Protein AF-A0ABD6ELS5-F1 (afdb_monomer_lite)

Organism: NCBI:txid75299

Radius of gyration: 16.33 Å; chains: 1; bounding box: 36×33×49 Å

Sequence (104 aa):
MLDVCLSKGSRDNMTVILICFEAAPSIDPIAVEKEEQWNQEIAQRVQEICDAAMNKGDAHATLDVDFVMRELELLSLDSCPNGLTFHAARTAVDRILEKRRQSI

Secondary structure (DSSP, 8-state):
-HHHHHHTT--S---------TTSPPPPHHHHHHHHHHHHHHHHHHHHHHHHHHHTT-TTS---HHHHHHHHHHH-SS--GGG--THHHHHHHHHHHHHHHTT-

Structure (mmCIF, N/CA/C/O backbone):
data_AF-A0ABD6ELS5-F1
#
_entry.id   AF-A0ABD6ELS5-F1
#
loop_
_atom_site.group_PDB
_atom_site.id
_atom_site.type_symbol
_atom_site.label_atom_id
_atom_site.label_alt_id
_atom_site.label_comp_id
_atom_site.label_asym_id
_atom_site.label_entity_id
_atom_site.label_seq_id
_atom_site.pdbx_PDB_ins_code
_atom_site.Cartn_x
_atom_site.Cartn_y
_atom_site.Cartn_z
_atom_site.occupancy
_atom_site.B_iso_or_equiv
_atom_site.auth_seq_id
_atom_site.auth_comp_id
_atom_site.auth_asym_id
_atom_site.auth_atom_id
_atom_site.pdbx_PDB_model_num
ATOM 1 N N . MET A 1 1 ? 2.262 3.830 -7.501 1.00 76.00 1 MET A N 1
ATOM 2 C CA . MET A 1 1 ? 3.013 5.114 -7.525 1.00 76.00 1 MET A CA 1
ATOM 3 C C . MET A 1 1 ? 2.107 6.294 -7.208 1.00 76.00 1 MET A C 1
ATOM 5 O O . MET A 1 1 ? 2.402 6.995 -6.253 1.00 76.00 1 MET A O 1
ATOM 9 N N . LEU A 1 2 ? 1.015 6.505 -7.953 1.00 84.50 2 LEU A N 1
ATOM 10 C CA . LEU A 1 2 ? 0.095 7.622 -7.698 1.00 84.50 2 LEU A CA 1
ATOM 11 C C . LEU A 1 2 ? -0.485 7.590 -6.276 1.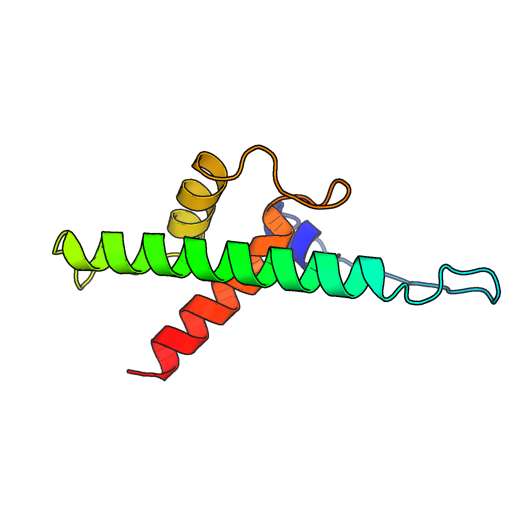00 84.50 2 LEU A C 1
ATOM 13 O O . LEU A 1 2 ? -0.442 8.605 -5.593 1.00 84.50 2 LEU A O 1
ATOM 17 N N . ASP A 1 3 ? -0.889 6.416 -5.788 1.00 81.06 3 ASP A N 1
ATOM 18 C CA . ASP A 1 3 ? -1.415 6.260 -4.421 1.00 81.06 3 ASP A CA 1
ATOM 19 C C . ASP A 1 3 ? -0.382 6.601 -3.339 1.00 81.06 3 ASP A C 1
ATOM 21 O O . ASP A 1 3 ? -0.702 7.201 -2.314 1.00 81.06 3 ASP A O 1
ATOM 25 N N . VAL A 1 4 ? 0.896 6.294 -3.584 1.00 82.31 4 VAL A N 1
ATOM 26 C CA . VAL A 1 4 ? 1.995 6.681 -2.684 1.00 82.31 4 VAL A CA 1
ATOM 27 C C . VAL A 1 4 ? 2.158 8.201 -2.663 1.00 82.31 4 VAL A C 1
ATOM 29 O O . VAL A 1 4 ? 2.368 8.788 -1.607 1.00 82.31 4 VAL A O 1
ATOM 32 N N . CYS A 1 5 ? 2.048 8.867 -3.811 1.00 80.69 5 CYS A N 1
ATOM 33 C CA . CYS A 1 5 ? 2.124 10.324 -3.865 1.00 80.69 5 CYS A CA 1
ATOM 34 C C . CYS A 1 5 ? 0.895 10.994 -3.222 1.00 80.69 5 CYS A C 1
ATOM 36 O O . CYS A 1 5 ? 1.050 11.992 -2.518 1.00 80.69 5 CYS A O 1
ATOM 38 N N . LEU A 1 6 ? -0.304 10.430 -3.409 1.00 82.62 6 LEU A N 1
ATOM 39 C CA . LEU A 1 6 ? -1.539 10.900 -2.769 1.00 82.62 6 LEU A CA 1
ATOM 40 C C . LEU A 1 6 ? -1.450 10.773 -1.251 1.00 82.62 6 LEU A C 1
ATOM 42 O O . LEU A 1 6 ? -1.727 11.721 -0.523 1.00 82.62 6 LEU A O 1
ATOM 46 N N . SER A 1 7 ? -1.014 9.612 -0.768 1.00 76.31 7 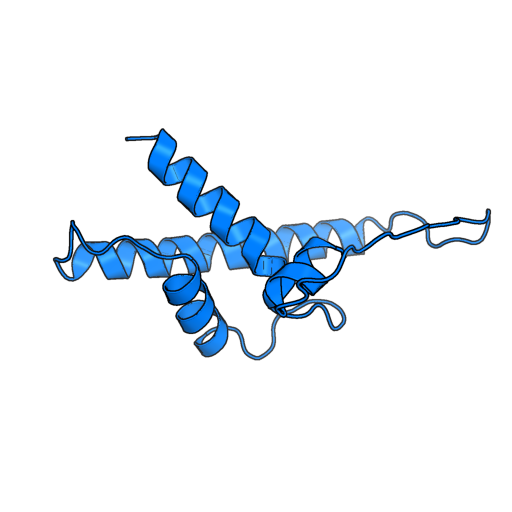SER A N 1
ATOM 47 C CA . SER A 1 7 ? -0.900 9.339 0.665 1.00 76.31 7 SER A CA 1
ATOM 48 C C . SER A 1 7 ? 0.185 10.174 1.352 1.00 76.31 7 SER A C 1
ATOM 50 O O . SER A 1 7 ? 0.035 10.489 2.527 1.00 76.31 7 SER A O 1
ATOM 52 N N . LYS A 1 8 ? 1.215 10.626 0.623 1.00 78.75 8 LYS A N 1
ATOM 53 C CA . LYS A 1 8 ? 2.174 11.649 1.089 1.00 78.75 8 LYS A CA 1
ATOM 54 C C . LYS A 1 8 ? 1.598 13.071 1.134 1.00 78.75 8 LYS A C 1
ATOM 56 O O . LYS A 1 8 ? 2.308 14.006 1.493 1.00 78.75 8 LYS A O 1
ATOM 61 N N . GLY A 1 9 ? 0.334 13.251 0.756 1.00 81.25 9 GLY A N 1
ATOM 62 C CA . GLY A 1 9 ? -0.361 14.533 0.798 1.00 81.25 9 GLY A CA 1
ATOM 63 C C . GLY A 1 9 ? -0.307 15.333 -0.502 1.00 81.25 9 GLY A C 1
ATOM 64 O O . GLY A 1 9 ? -0.606 16.525 -0.468 1.00 81.25 9 GLY A O 1
ATOM 65 N N . SER A 1 10 ? 0.049 14.730 -1.645 1.00 82.69 10 SER A N 1
ATOM 66 C CA . SER A 1 10 ? -0.082 15.426 -2.930 1.00 82.69 10 SER A CA 1
ATOM 67 C C . SER A 1 10 ? -1.560 15.683 -3.236 1.00 82.69 10 SER A C 1
ATOM 69 O O . SER A 1 10 ? -2.370 14.757 -3.256 1.00 82.69 10 SER A O 1
ATOM 71 N N . ARG A 1 11 ? -1.911 16.955 -3.455 1.00 86.81 11 ARG A N 1
ATOM 72 C CA . ARG A 1 11 ? -3.274 17.413 -3.794 1.00 86.81 11 ARG A CA 1
ATOM 73 C C . ARG A 1 11 ? -3.372 17.957 -5.220 1.00 86.81 11 ARG A C 1
ATOM 75 O O . ARG A 1 11 ? -4.403 18.511 -5.592 1.00 86.81 11 ARG A O 1
ATOM 82 N N . ASP A 1 12 ? -2.296 17.820 -5.986 1.00 91.19 12 ASP A N 1
ATOM 83 C CA . ASP A 1 12 ? -2.214 18.257 -7.372 1.00 91.19 12 ASP A CA 1
ATOM 84 C C . ASP A 1 12 ? -2.760 17.186 -8.321 1.00 91.19 12 ASP A C 1
ATOM 86 O O . ASP A 1 12 ? -2.830 15.997 -7.996 1.00 91.19 12 ASP A O 1
ATOM 90 N N . ASN A 1 13 ? -3.107 17.601 -9.540 1.00 87.75 13 ASN A N 1
ATOM 91 C CA . ASN A 1 13 ? -3.476 16.676 -10.606 1.00 87.75 13 ASN A CA 1
ATOM 92 C C . ASN A 1 13 ? -2.233 15.895 -11.057 1.00 87.75 13 ASN A C 1
ATOM 94 O O . ASN A 1 13 ? -1.414 16.395 -11.828 1.00 87.75 13 ASN A O 1
ATOM 98 N N . MET A 1 14 ? -2.084 14.663 -10.574 1.00 89.44 14 MET A N 1
ATOM 99 C CA . MET A 1 14 ? -0.957 13.800 -10.920 1.00 89.44 14 MET A CA 1
ATOM 100 C C . MET A 1 14 ? -1.256 12.949 -12.152 1.00 89.44 14 MET A C 1
ATOM 102 O O . MET A 1 14 ? -2.260 12.248 -12.215 1.00 89.44 14 MET A O 1
ATOM 106 N N . THR A 1 15 ? -0.347 12.975 -13.124 1.00 88.44 15 THR A N 1
ATOM 107 C CA . THR A 1 15 ? -0.368 12.100 -14.304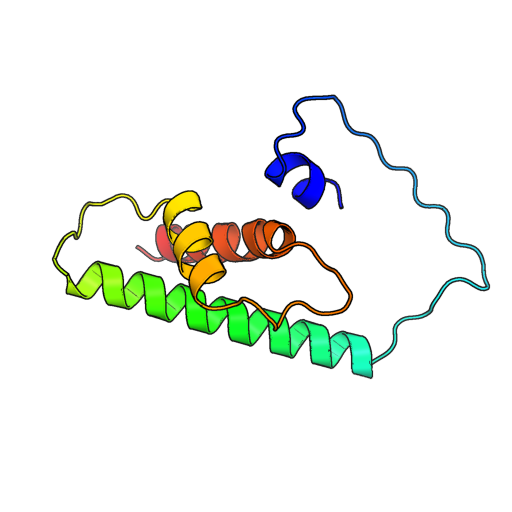 1.00 88.44 15 THR A CA 1
ATOM 108 C C . THR A 1 15 ? 0.981 11.401 -14.411 1.00 88.44 15 THR A C 1
ATOM 110 O O . THR A 1 15 ? 2.019 12.034 -14.233 1.00 88.44 15 THR A O 1
ATOM 113 N N . VAL A 1 16 ? 0.977 10.098 -14.697 1.00 89.06 16 VAL A N 1
ATOM 114 C CA . VAL A 1 16 ? 2.194 9.302 -14.899 1.00 89.06 16 VAL A CA 1
ATOM 115 C C . VAL A 1 16 ? 2.161 8.663 -16.283 1.00 89.06 16 VAL A C 1
ATOM 117 O O . VAL A 1 16 ? 1.136 8.126 -16.695 1.00 89.06 16 VAL A O 1
ATOM 120 N N . ILE A 1 17 ? 3.284 8.720 -17.000 1.00 92.88 17 ILE A N 1
ATOM 121 C CA . ILE A 1 17 ? 3.484 8.012 -18.267 1.00 92.88 17 ILE A CA 1
ATOM 122 C C . ILE A 1 17 ? 4.635 7.034 -18.050 1.00 92.88 17 ILE A C 1
ATOM 124 O O . ILE A 1 17 ? 5.751 7.452 -17.746 1.00 92.88 17 ILE A O 1
ATOM 128 N N . LEU A 1 18 ? 4.355 5.737 -18.182 1.00 91.44 18 LEU A N 1
ATOM 129 C CA . LEU A 1 18 ? 5.350 4.673 -18.081 1.00 91.44 18 LEU A CA 1
ATOM 130 C C . LEU A 1 18 ? 5.659 4.147 -19.485 1.00 91.44 18 LEU A C 1
ATOM 132 O O . LEU A 1 18 ? 4.754 3.705 -20.189 1.00 91.44 18 LEU A O 1
ATOM 136 N N . ILE A 1 19 ? 6.929 4.196 -19.889 1.00 93.25 19 ILE A N 1
ATOM 137 C CA . ILE A 1 19 ? 7.397 3.677 -21.179 1.00 93.25 19 ILE A CA 1
ATOM 138 C C . ILE A 1 19 ? 8.382 2.543 -20.894 1.00 93.25 19 ILE A C 1
ATOM 140 O O . ILE A 1 19 ? 9.430 2.771 -20.291 1.00 93.25 19 ILE A O 1
ATOM 144 N N . CYS A 1 20 ? 8.042 1.326 -21.318 1.00 92.25 20 CYS A N 1
ATOM 145 C CA . CYS A 1 20 ? 8.880 0.140 -21.152 1.00 92.25 20 CYS A CA 1
ATOM 146 C C . CYS A 1 20 ? 9.536 -0.227 -22.489 1.00 92.25 20 CYS A C 1
ATOM 148 O O . CYS A 1 20 ? 8.845 -0.417 -23.487 1.00 92.25 20 CYS A O 1
ATOM 150 N N . PHE A 1 21 ? 10.864 -0.336 -22.497 1.00 94.31 21 PHE A N 1
ATOM 151 C CA . PHE A 1 21 ? 11.638 -0.839 -23.637 1.00 94.31 21 PHE A CA 1
ATOM 152 C C . PHE A 1 21 ? 11.892 -2.346 -23.502 1.00 94.31 21 PHE A C 1
ATOM 154 O O . PHE A 1 21 ? 11.690 -2.912 -22.433 1.00 94.31 21 PHE A O 1
ATOM 161 N N . GLU A 1 22 ? 12.392 -2.999 -24.552 1.00 89.31 22 GLU A N 1
ATOM 162 C CA . GLU A 1 22 ? 12.664 -4.449 -24.538 1.00 89.31 22 GLU A CA 1
ATOM 163 C C . GLU A 1 22 ? 13.700 -4.874 -23.480 1.00 89.31 22 GLU A C 1
ATOM 165 O O . GLU A 1 22 ? 13.637 -5.984 -22.967 1.00 89.31 22 GLU A O 1
ATOM 170 N N . ALA A 1 23 ? 14.618 -3.979 -23.099 1.00 90.25 23 ALA A N 1
ATOM 171 C CA . ALA A 1 23 ? 15.583 -4.197 -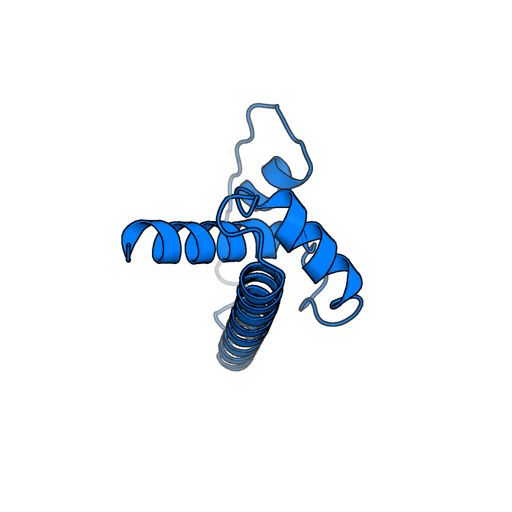22.016 1.00 90.25 23 ALA A CA 1
ATOM 172 C C . ALA A 1 23 ? 15.046 -3.810 -20.619 1.00 90.25 23 ALA A C 1
ATOM 174 O O . ALA A 1 23 ? 15.823 -3.679 -19.672 1.00 90.25 23 ALA A O 1
ATOM 175 N N . ALA A 1 24 ? 13.739 -3.561 -20.481 1.00 91.00 24 ALA A N 1
ATOM 176 C CA . ALA A 1 24 ? 13.127 -3.292 -19.186 1.00 91.00 24 ALA A CA 1
ATOM 177 C C . ALA A 1 24 ? 13.209 -4.530 -18.272 1.00 91.00 24 ALA A C 1
ATOM 179 O O . ALA A 1 24 ? 13.197 -5.666 -18.759 1.00 91.00 24 ALA A O 1
ATOM 180 N N . PRO A 1 25 ? 13.281 -4.331 -16.943 1.00 87.38 25 PRO A N 1
ATOM 181 C CA . PRO A 1 25 ? 13.293 -5.438 -15.998 1.00 87.38 25 PRO A CA 1
ATOM 182 C C . PRO A 1 25 ? 12.062 -6.325 -16.204 1.00 87.38 25 PRO A C 1
ATOM 184 O O . PRO A 1 25 ? 10.927 -5.848 -16.238 1.00 87.38 25 PRO A O 1
ATOM 187 N N . SER A 1 26 ? 12.315 -7.620 -16.371 1.00 87.44 26 SER A N 1
ATOM 188 C CA . SER A 1 26 ? 11.276 -8.643 -16.455 1.00 87.44 26 SER A CA 1
ATOM 189 C C . SER A 1 26 ? 10.845 -9.083 -15.059 1.00 87.44 26 SER A C 1
ATOM 191 O O . SER A 1 26 ? 11.530 -8.818 -14.072 1.00 87.44 26 SER A O 1
ATOM 193 N N . ILE A 1 27 ? 9.700 -9.759 -14.982 1.00 87.94 27 ILE A N 1
ATOM 194 C CA . ILE A 1 27 ? 9.171 -10.289 -13.725 1.00 87.94 27 ILE A CA 1
ATOM 195 C C . ILE A 1 27 ? 10.166 -11.308 -13.162 1.00 87.94 27 ILE A C 1
ATOM 197 O O . ILE A 1 27 ? 10.460 -12.313 -13.809 1.00 87.94 27 ILE A O 1
ATOM 201 N N . ASP A 1 28 ? 10.665 -11.043 -11.958 1.00 88.31 28 ASP A N 1
ATOM 202 C CA . ASP A 1 28 ? 11.520 -11.960 -11.212 1.00 88.31 28 ASP A CA 1
ATOM 203 C C . ASP A 1 28 ? 10.664 -12.741 -10.198 1.00 88.31 28 ASP A C 1
ATOM 205 O O . ASP A 1 28 ? 10.071 -12.118 -9.313 1.00 88.31 28 ASP A O 1
ATOM 209 N N . PRO A 1 29 ? 10.571 -14.081 -10.293 1.00 90.38 29 PRO A N 1
ATOM 210 C CA . PRO A 1 29 ? 9.754 -14.877 -9.378 1.00 90.38 29 PRO A CA 1
ATOM 211 C C . PRO A 1 29 ? 10.172 -14.726 -7.908 1.00 90.38 29 PRO A C 1
ATOM 213 O O . PRO A 1 29 ? 9.313 -14.785 -7.032 1.00 90.38 29 PRO A O 1
ATOM 216 N N . ILE A 1 30 ? 11.457 -14.474 -7.628 1.00 88.25 30 ILE A N 1
ATOM 217 C CA . ILE A 1 30 ? 11.945 -14.262 -6.256 1.00 88.25 30 ILE A CA 1
ATOM 218 C C . ILE A 1 30 ? 11.424 -12.926 -5.710 1.00 88.25 30 ILE A C 1
ATOM 220 O O . ILE A 1 30 ? 10.985 -12.844 -4.562 1.00 88.25 30 ILE A O 1
ATOM 224 N N . ALA A 1 31 ? 11.439 -11.874 -6.534 1.00 83.81 31 ALA A N 1
ATOM 225 C CA . ALA A 1 31 ? 10.867 -10.582 -6.171 1.00 83.81 31 ALA A CA 1
ATOM 226 C C . ALA A 1 31 ? 9.356 -10.676 -5.910 1.00 83.81 31 ALA A C 1
ATOM 228 O O . ALA A 1 31 ? 8.878 -10.079 -4.946 1.00 83.81 31 ALA A O 1
ATOM 229 N N . VAL A 1 32 ? 8.631 -11.461 -6.716 1.00 86.81 32 VAL A N 1
ATOM 230 C CA . VAL A 1 32 ? 7.191 -11.703 -6.526 1.00 86.81 32 VAL A CA 1
ATOM 231 C C . VAL A 1 32 ? 6.918 -12.405 -5.196 1.00 86.81 32 VAL A C 1
ATOM 233 O O . VAL A 1 32 ? 6.077 -11.946 -4.427 1.00 86.81 32 VAL A O 1
ATOM 236 N N . GLU A 1 33 ? 7.649 -13.477 -4.886 1.00 88.50 33 GLU A N 1
ATOM 237 C CA . GLU A 1 33 ? 7.475 -14.204 -3.623 1.00 88.50 33 GLU A CA 1
ATOM 238 C C . GLU A 1 33 ? 7.774 -13.309 -2.411 1.00 88.50 33 GLU A C 1
ATOM 240 O O . GLU A 1 33 ? 7.023 -13.295 -1.435 1.00 88.50 33 GLU A O 1
ATOM 245 N N . LYS A 1 34 ? 8.836 -12.498 -2.483 1.00 85.06 34 LYS A N 1
ATOM 246 C CA . LYS A 1 34 ? 9.191 -11.554 -1.416 1.00 85.06 34 LYS A CA 1
ATOM 247 C C . LYS A 1 34 ? 8.119 -10.480 -1.209 1.00 85.06 34 LYS A C 1
ATOM 249 O O . LYS A 1 34 ? 7.845 -10.102 -0.071 1.00 85.06 34 LYS A O 1
ATOM 254 N N . GLU A 1 35 ? 7.526 -9.976 -2.288 1.00 83.38 35 GLU A N 1
ATOM 255 C CA . GLU A 1 35 ? 6.421 -9.017 -2.217 1.00 83.38 35 GLU A CA 1
ATOM 256 C C . GLU A 1 35 ? 5.171 -9.648 -1.592 1.00 83.38 35 GLU A C 1
ATOM 258 O O . GLU A 1 35 ? 4.507 -9.026 -0.761 1.00 83.38 35 GLU A O 1
ATOM 263 N N . GLU A 1 36 ? 4.866 -10.899 -1.937 1.00 84.56 36 GLU A N 1
ATOM 264 C CA . GLU A 1 36 ? 3.749 -11.628 -1.345 1.00 84.56 36 GLU A CA 1
ATOM 265 C C . GLU A 1 36 ? 3.957 -11.877 0.155 1.00 84.56 36 GLU A C 1
ATOM 267 O O . GLU A 1 36 ? 3.055 -11.596 0.947 1.00 84.56 36 GLU A O 1
ATOM 272 N N . GLN A 1 37 ? 5.149 -12.318 0.564 1.00 86.19 37 GLN A N 1
ATOM 273 C CA . GLN A 1 37 ? 5.502 -12.492 1.977 1.00 86.19 37 GLN A CA 1
ATOM 274 C C . GLN A 1 37 ? 5.357 -11.182 2.760 1.00 86.19 37 GLN A C 1
ATOM 276 O O . GLN A 1 37 ? 4.762 -11.165 3.837 1.00 86.19 37 GLN A O 1
ATOM 281 N N . TRP A 1 38 ? 5.832 -10.068 2.196 1.00 82.94 38 TRP A N 1
ATOM 282 C CA . TRP A 1 38 ? 5.686 -8.753 2.817 1.00 82.94 38 TRP A CA 1
ATOM 283 C C . TRP A 1 38 ? 4.214 -8.341 2.954 1.00 82.94 38 TRP A C 1
ATOM 285 O O . TRP A 1 38 ? 3.786 -7.907 4.023 1.00 82.94 38 TRP A O 1
ATOM 295 N N . ASN A 1 39 ? 3.407 -8.536 1.908 1.00 82.25 39 ASN A N 1
ATOM 296 C CA . ASN A 1 39 ? 1.973 -8.251 1.957 1.00 82.25 39 ASN A CA 1
ATOM 297 C C . ASN A 1 39 ? 1.250 -9.091 3.022 1.00 82.25 39 ASN A C 1
ATOM 299 O O . ASN A 1 39 ? 0.348 -8.585 3.694 1.00 82.25 39 ASN A O 1
ATOM 303 N N . GLN A 1 40 ? 1.638 -10.357 3.194 1.00 85.12 40 GLN A N 1
ATOM 304 C CA . GLN A 1 40 ? 1.090 -11.228 4.234 1.00 85.12 40 GLN A CA 1
ATOM 305 C C . GLN A 1 40 ? 1.485 -10.756 5.638 1.00 85.12 40 GLN A C 1
ATOM 307 O O . GLN A 1 40 ? 0.618 -10.687 6.509 1.00 85.12 40 GLN A O 1
ATOM 312 N N . GLU A 1 41 ? 2.747 -10.371 5.852 1.00 84.62 41 GLU A N 1
ATOM 313 C CA . GLU A 1 41 ? 3.209 -9.831 7.137 1.00 84.62 41 GLU A CA 1
ATOM 314 C C . GLU A 1 41 ? 2.443 -8.554 7.508 1.00 84.62 41 GLU A C 1
ATOM 316 O O . GLU A 1 41 ? 1.915 -8.446 8.616 1.00 84.62 41 GLU A O 1
ATOM 321 N N . ILE A 1 42 ? 2.306 -7.611 6.570 1.00 82.25 42 ILE A N 1
ATOM 322 C CA . ILE A 1 42 ? 1.533 -6.381 6.782 1.00 82.25 42 ILE A CA 1
ATOM 323 C C . ILE A 1 42 ? 0.075 -6.711 7.109 1.00 82.25 42 ILE A C 1
ATOM 325 O O . ILE A 1 42 ? -0.479 -6.164 8.063 1.00 82.25 42 ILE A O 1
ATOM 329 N N . ALA A 1 43 ? -0.546 -7.632 6.368 1.00 83.31 43 ALA A N 1
ATOM 330 C CA . ALA A 1 43 ? -1.924 -8.029 6.626 1.00 83.31 43 ALA A CA 1
ATOM 331 C C . ALA A 1 43 ? -2.101 -8.638 8.024 1.00 83.31 43 ALA A C 1
ATOM 333 O O . ALA A 1 43 ? -3.061 -8.297 8.716 1.00 83.31 43 ALA A O 1
ATOM 334 N N . GLN A 1 44 ? -1.169 -9.489 8.455 1.00 85.06 44 GLN A N 1
ATOM 335 C CA . GLN A 1 44 ? -1.182 -10.086 9.786 1.00 85.06 44 GLN A CA 1
ATOM 336 C C . GLN A 1 44 ? -1.053 -9.017 10.880 1.00 85.06 44 GLN A C 1
ATOM 338 O O . GLN A 1 44 ? -1.875 -8.974 11.793 1.00 85.06 44 GLN A O 1
ATOM 343 N N . ARG A 1 45 ? -0.086 -8.100 10.762 1.00 84.44 45 ARG A N 1
ATOM 344 C CA . ARG A 1 45 ? 0.117 -7.022 11.747 1.00 84.44 45 ARG A CA 1
ATOM 345 C C . ARG A 1 45 ? -1.088 -6.094 11.842 1.00 84.44 45 ARG A C 1
ATOM 347 O O . ARG A 1 45 ? -1.497 -5.718 12.936 1.00 84.44 45 ARG A O 1
ATOM 354 N N . VAL A 1 46 ? -1.702 -5.757 10.709 1.00 82.88 46 VAL A N 1
ATOM 355 C CA . VAL A 1 46 ? -2.936 -4.958 10.675 1.00 82.88 46 VAL A CA 1
ATOM 356 C C . VAL A 1 46 ? -4.072 -5.677 11.397 1.00 82.88 46 VAL A C 1
ATOM 358 O O . VAL A 1 46 ? -4.802 -5.045 12.162 1.00 82.88 46 VAL A O 1
ATOM 361 N N . GLN A 1 47 ? -4.221 -6.989 11.191 1.00 83.06 47 GLN A N 1
ATOM 362 C CA . GLN A 1 47 ? -5.222 -7.781 11.904 1.00 83.06 47 GLN A CA 1
ATOM 363 C C . GLN A 1 47 ? -4.969 -7.785 13.415 1.00 83.06 47 GLN A C 1
ATOM 365 O O . GLN A 1 47 ? -5.904 -7.530 14.170 1.00 83.06 47 GLN A O 1
ATOM 370 N N . GLU A 1 48 ? -3.722 -7.975 13.848 1.00 84.00 48 GLU A N 1
ATOM 371 C CA . GLU A 1 48 ? -3.332 -7.934 15.263 1.00 84.00 48 GLU A CA 1
ATOM 372 C C . GLU A 1 48 ? -3.647 -6.576 15.912 1.00 84.00 48 GLU A C 1
ATOM 374 O O . GLU A 1 48 ? -4.225 -6.536 17.000 1.00 84.00 48 GLU A O 1
ATOM 379 N N . ILE A 1 49 ? -3.343 -5.461 15.234 1.00 82.38 49 ILE A N 1
ATOM 380 C CA . ILE A 1 49 ? -3.673 -4.103 15.704 1.00 82.38 49 ILE A CA 1
ATOM 381 C C . ILE A 1 49 ? -5.193 -3.933 15.839 1.00 82.38 49 ILE A C 1
ATOM 383 O O . ILE A 1 49 ? -5.674 -3.407 16.846 1.00 82.38 49 ILE A O 1
ATOM 387 N N . CYS A 1 50 ? -5.962 -4.400 14.851 1.00 78.44 50 CYS A N 1
ATOM 388 C CA . CYS A 1 50 ? -7.423 -4.313 14.878 1.00 78.44 50 CYS A CA 1
ATOM 389 C C . CYS A 1 50 ? -8.030 -5.145 16.018 1.00 78.44 50 CYS A C 1
ATOM 391 O O . CYS A 1 50 ? -8.938 -4.683 16.711 1.00 78.44 50 CYS A O 1
ATOM 393 N N . ASP A 1 51 ? -7.528 -6.358 16.239 1.00 80.19 51 ASP A N 1
ATOM 394 C CA . ASP A 1 51 ? -8.044 -7.267 17.264 1.00 80.19 51 ASP A CA 1
ATOM 395 C C . ASP A 1 51 ? -7.653 -6.784 18.674 1.00 80.19 51 ASP A C 1
ATOM 397 O O . ASP A 1 51 ? -8.457 -6.835 19.610 1.00 80.19 51 ASP A O 1
ATOM 401 N N . ALA A 1 52 ? -6.450 -6.220 18.829 1.00 77.56 52 ALA A N 1
ATOM 402 C CA . ALA A 1 52 ? -6.025 -5.548 20.055 1.00 77.56 52 ALA A CA 1
ATOM 403 C C . ALA A 1 52 ? -6.886 -4.313 20.375 1.00 77.56 52 ALA A C 1
ATOM 405 O O . ALA A 1 52 ? -7.172 -4.054 21.547 1.00 77.56 52 ALA A O 1
ATOM 406 N N . ALA A 1 53 ? -7.324 -3.568 19.354 1.00 72.31 53 ALA A N 1
ATOM 407 C CA . ALA A 1 53 ? -8.236 -2.438 19.516 1.00 72.31 53 ALA A CA 1
ATOM 408 C C . ALA A 1 53 ? -9.646 -2.888 19.945 1.00 72.31 53 ALA A C 1
ATOM 410 O O . ALA A 1 53 ? -10.210 -2.302 20.868 1.00 72.31 53 ALA A O 1
ATOM 411 N N . MET A 1 54 ? -10.183 -3.973 19.368 1.00 67.06 54 MET A N 1
ATOM 412 C CA . MET A 1 54 ? -11.477 -4.548 19.779 1.00 67.06 54 MET A CA 1
ATOM 413 C C . MET A 1 54 ? -11.477 -5.030 21.238 1.00 67.06 54 MET A C 1
ATOM 415 O O . MET A 1 54 ? -12.436 -4.789 21.970 1.00 67.06 54 MET A O 1
ATOM 419 N N . ASN A 1 55 ? -10.393 -5.668 21.690 1.00 64.25 55 ASN A N 1
ATOM 420 C CA . ASN A 1 55 ? -10.289 -6.193 23.057 1.00 64.25 55 ASN A CA 1
ATOM 421 C C . ASN A 1 55 ? -10.225 -5.105 24.142 1.00 64.25 55 ASN A C 1
ATOM 423 O O . ASN A 1 55 ? -10.523 -5.383 25.303 1.00 64.25 55 ASN A O 1
ATOM 427 N N . LYS A 1 56 ? -9.863 -3.864 23.791 1.00 61.97 56 LYS A N 1
ATOM 428 C CA . LYS A 1 56 ? -9.830 -2.731 24.733 1.00 61.97 56 LYS A CA 1
ATOM 429 C C . LYS A 1 56 ? -11.206 -2.102 24.998 1.00 61.97 56 LYS A C 1
ATOM 431 O O . LYS A 1 56 ? -11.290 -1.175 25.796 1.00 61.97 56 LYS A O 1
ATOM 436 N N . GLY A 1 57 ? -12.284 -2.634 24.415 1.00 50.59 57 GLY A N 1
ATOM 437 C CA . GLY A 1 57 ? -13.661 -2.260 24.759 1.00 50.59 57 GLY A CA 1
ATOM 438 C C . GLY A 1 57 ? -14.221 -1.049 24.009 1.00 50.59 57 GLY A C 1
ATOM 439 O O . GLY A 1 57 ? -15.399 -0.740 24.173 1.00 50.59 57 GLY A O 1
ATOM 440 N N . ASP A 1 58 ? -13.446 -0.417 23.126 1.00 50.94 58 ASP A N 1
ATOM 441 C CA . ASP A 1 58 ? -13.941 0.637 22.237 1.00 50.94 58 ASP A CA 1
ATOM 442 C C . ASP A 1 58 ? -14.537 0.026 20.963 1.00 50.94 58 ASP A C 1
ATOM 444 O O . ASP A 1 58 ? -14.055 0.216 19.850 1.00 50.94 58 ASP A O 1
ATOM 448 N N . ALA A 1 59 ? -15.651 -0.693 21.123 1.00 49.00 59 ALA A N 1
ATOM 449 C CA . ALA A 1 59 ? -16.438 -1.274 20.029 1.00 49.00 59 ALA A CA 1
ATOM 450 C C . ALA A 1 59 ? -17.040 -0.225 19.060 1.00 49.00 59 ALA A C 1
ATOM 452 O O . ALA A 1 59 ? -17.763 -0.581 18.132 1.00 49.00 59 ALA A O 1
ATOM 453 N N . HIS A 1 60 ? -16.755 1.064 19.276 1.00 44.88 60 HIS A N 1
ATOM 454 C CA . HIS A 1 60 ? -17.283 2.188 18.508 1.00 44.88 60 HIS A CA 1
ATOM 455 C C . HIS A 1 60 ? -16.242 3.242 18.109 1.00 44.88 60 HIS A C 1
ATOM 457 O O . HIS A 1 60 ? -16.608 4.206 17.431 1.00 44.88 60 HIS A O 1
ATOM 463 N N . ALA A 1 61 ? -14.964 3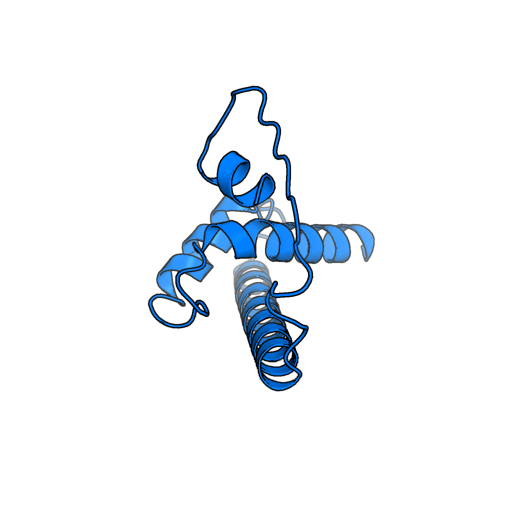.077 18.475 1.00 51.09 61 ALA A N 1
ATOM 464 C CA . ALA A 1 61 ? -13.920 3.893 17.875 1.00 51.09 61 ALA A CA 1
ATOM 465 C C . ALA A 1 61 ? -13.794 3.438 16.422 1.00 51.09 61 ALA A C 1
ATOM 467 O O . ALA A 1 61 ? -13.363 2.322 16.143 1.00 51.09 61 ALA A O 1
ATOM 468 N N . THR A 1 62 ? -14.244 4.277 15.494 1.00 57.28 62 THR A N 1
ATOM 469 C CA . THR A 1 62 ? -13.991 4.118 14.065 1.00 57.28 62 THR A CA 1
ATOM 470 C C . THR A 1 62 ? -12.504 3.823 13.884 1.00 57.28 62 THR A C 1
ATOM 472 O O . THR A 1 62 ? -11.684 4.716 14.093 1.00 57.28 62 THR A O 1
ATOM 475 N N . LEU A 1 63 ? -12.165 2.562 13.590 1.00 67.38 63 LEU A N 1
ATOM 476 C CA . LEU A 1 63 ? -10.810 2.127 13.262 1.00 67.38 63 LEU A CA 1
ATOM 477 C C . LEU A 1 63 ? -10.418 2.862 11.988 1.00 67.38 63 LEU A C 1
ATOM 479 O O . LEU A 1 63 ? -10.772 2.459 10.881 1.00 67.38 63 LEU A O 1
ATOM 483 N N . ASP A 1 64 ? -9.782 4.006 12.189 1.00 76.12 64 ASP A N 1
ATOM 484 C CA . ASP A 1 64 ? -9.366 4.874 11.113 1.00 76.12 64 ASP A CA 1
ATOM 485 C C . ASP A 1 64 ? -8.041 4.379 10.545 1.00 76.12 64 ASP A C 1
ATOM 487 O O . ASP A 1 64 ? -7.165 3.871 11.256 1.00 76.12 64 ASP A O 1
ATOM 491 N N . VAL A 1 65 ? -7.900 4.556 9.242 1.00 77.50 65 VAL A N 1
ATOM 492 C CA . VAL A 1 65 ? -6.720 4.172 8.472 1.00 77.50 65 VAL A CA 1
ATOM 493 C C . VAL A 1 65 ? -5.488 4.849 9.058 1.00 77.50 65 VAL A C 1
ATOM 495 O O . VAL A 1 65 ? -4.441 4.222 9.194 1.00 77.50 65 VAL A O 1
ATOM 498 N N . ASP A 1 66 ? -5.626 6.108 9.475 1.00 78.88 66 ASP A N 1
ATOM 499 C CA . ASP A 1 66 ? -4.538 6.888 10.060 1.00 78.88 66 ASP A CA 1
ATOM 500 C C . ASP A 1 66 ? -4.067 6.322 11.409 1.00 78.88 66 ASP A C 1
ATOM 502 O O . ASP A 1 66 ? -2.869 6.335 11.697 1.00 78.88 66 ASP A O 1
ATOM 506 N N . PHE A 1 67 ? -4.973 5.758 12.218 1.00 82.00 67 PHE A N 1
ATOM 507 C CA . PHE A 1 67 ? -4.603 5.104 13.476 1.00 82.00 67 PHE A CA 1
ATOM 508 C C . PHE A 1 67 ? -3.806 3.821 13.224 1.00 82.00 67 PHE A C 1
ATOM 510 O O . PHE A 1 67 ? -2.738 3.632 13.808 1.00 82.00 67 PHE A O 1
ATOM 517 N N . VAL A 1 68 ? -4.303 2.963 12.328 1.00 82.38 68 VAL A N 1
ATOM 518 C CA . VAL A 1 68 ? -3.643 1.694 11.986 1.00 82.38 68 VAL A CA 1
ATOM 519 C C . VAL A 1 68 ? -2.285 1.948 11.342 1.00 82.38 68 VAL A C 1
ATOM 521 O O . VAL A 1 68 ? -1.311 1.296 11.705 1.00 82.38 68 VAL A O 1
ATOM 524 N N . MET A 1 69 ? -2.200 2.923 10.435 1.00 80.25 69 MET A N 1
ATOM 525 C CA . MET A 1 69 ? -0.944 3.324 9.805 1.00 80.25 69 MET A CA 1
ATOM 526 C C . MET A 1 69 ? 0.075 3.804 10.840 1.00 80.25 69 MET A C 1
ATOM 528 O O . MET A 1 69 ? 1.213 3.355 10.801 1.00 80.25 69 MET A O 1
ATOM 532 N N . ARG A 1 70 ? -0.324 4.632 11.815 1.00 80.12 70 ARG A N 1
ATOM 533 C CA . ARG A 1 70 ? 0.587 5.110 12.867 1.00 80.12 70 ARG A CA 1
ATOM 534 C C . ARG A 1 70 ? 1.121 3.978 13.747 1.00 80.12 70 ARG A C 1
ATOM 536 O O . ARG A 1 70 ? 2.311 3.944 14.047 1.00 80.12 70 ARG A O 1
ATOM 543 N N . GLU A 1 71 ? 0.258 3.056 14.171 1.00 80.25 71 GLU A N 1
ATOM 544 C CA . GLU A 1 71 ? 0.684 1.899 14.973 1.00 80.25 71 GLU A CA 1
ATOM 545 C C . GLU A 1 71 ? 1.594 0.963 14.171 1.00 80.25 71 GLU A C 1
ATOM 547 O O . GLU A 1 71 ? 2.608 0.481 14.673 1.00 80.25 71 GLU A O 1
ATOM 552 N N . LEU A 1 72 ? 1.274 0.746 12.898 1.00 79.50 72 LEU A N 1
ATOM 553 C CA . LEU A 1 72 ? 2.071 -0.089 12.012 1.00 79.50 72 LEU A CA 1
ATOM 554 C C . LEU A 1 72 ? 3.446 0.556 11.712 1.00 79.50 72 LEU A C 1
ATOM 556 O O . LEU A 1 72 ? 4.434 -0.172 11.619 1.00 79.50 72 LEU A O 1
ATOM 560 N N . GLU A 1 73 ? 3.541 1.891 11.656 1.00 77.62 73 GLU A N 1
ATOM 561 C CA . GLU A 1 73 ? 4.793 2.665 11.539 1.00 77.62 73 GLU A CA 1
ATOM 562 C C . GLU A 1 73 ? 5.708 2.457 12.752 1.00 77.62 73 GLU A C 1
ATOM 564 O O . GLU A 1 73 ? 6.911 2.247 12.602 1.00 77.62 73 GLU A O 1
ATOM 569 N N . LEU A 1 74 ? 5.133 2.459 13.959 1.00 74.56 74 LEU A N 1
ATOM 570 C CA . LEU A 1 74 ? 5.868 2.230 15.207 1.00 74.56 74 LEU A CA 1
ATOM 571 C C . LEU A 1 74 ? 6.414 0.798 15.314 1.00 74.56 74 LEU A C 1
ATOM 573 O O . LEU A 1 74 ? 7.448 0.578 15.943 1.00 74.56 74 LEU A O 1
ATOM 577 N N . LEU A 1 75 ? 5.728 -0.171 14.702 1.00 69.81 75 LEU A N 1
ATOM 578 C CA . LEU A 1 75 ? 6.080 -1.592 14.751 1.00 69.81 75 LEU A CA 1
ATOM 579 C C . LEU A 1 75 ? 7.000 -2.047 13.605 1.00 69.81 75 LEU A C 1
ATOM 581 O O . LEU A 1 75 ? 7.604 -3.114 13.711 1.00 69.81 75 LEU A O 1
ATOM 585 N N . SER A 1 76 ? 7.098 -1.280 12.514 1.00 62.44 76 SER A N 1
ATOM 586 C CA . SER A 1 76 ? 7.670 -1.749 11.236 1.00 62.44 76 SER A CA 1
ATOM 587 C C . SER A 1 76 ? 8.780 -0.837 10.703 1.00 62.44 76 SER A C 1
ATOM 589 O O . SER A 1 76 ? 8.762 -0.443 9.537 1.00 62.44 76 SER A O 1
ATOM 591 N N . LEU A 1 77 ? 9.760 -0.502 11.546 1.00 54.53 77 LEU A N 1
ATOM 592 C CA . LEU A 1 77 ? 10.844 0.427 11.196 1.00 54.53 77 LEU A CA 1
ATOM 593 C C . LEU A 1 77 ? 11.827 -0.088 10.118 1.00 54.53 77 LEU A C 1
ATOM 595 O O . LEU A 1 77 ? 12.437 0.747 9.459 1.00 54.53 77 LEU A O 1
ATOM 599 N N . ASP A 1 78 ? 11.934 -1.404 9.865 1.00 55.75 78 ASP A N 1
ATOM 600 C CA . ASP A 1 78 ? 13.020 -1.963 9.025 1.00 55.75 78 ASP A CA 1
ATOM 601 C C . ASP A 1 78 ? 12.601 -2.911 7.872 1.00 55.75 78 ASP A C 1
ATOM 603 O O . ASP A 1 78 ? 13.458 -3.358 7.109 1.00 55.75 78 ASP A O 1
ATOM 607 N N . SER A 1 79 ? 11.311 -3.220 7.679 1.00 55.31 79 SER A N 1
ATOM 608 C CA . SER A 1 79 ? 10.903 -4.350 6.809 1.00 55.31 79 SER A CA 1
ATOM 609 C C . SER A 1 79 ? 10.365 -3.988 5.414 1.00 55.31 79 SER A C 1
ATOM 611 O O . SER A 1 79 ? 9.885 -4.873 4.708 1.00 55.31 79 SER A O 1
ATOM 613 N N . CYS A 1 80 ? 10.397 -2.725 4.972 1.00 58.31 80 CYS A N 1
ATOM 614 C CA . CYS A 1 80 ? 9.861 -2.376 3.646 1.00 58.31 80 CYS A CA 1
ATOM 615 C C . CYS A 1 80 ? 10.844 -2.770 2.522 1.00 58.31 80 CYS A C 1
ATOM 617 O O . CYS A 1 80 ? 11.979 -2.281 2.503 1.00 58.31 80 CYS A O 1
ATOM 619 N N . PRO A 1 81 ? 10.449 -3.621 1.554 1.00 56.38 81 PRO A N 1
ATOM 620 C CA . PRO A 1 81 ? 11.336 -4.008 0.467 1.00 56.38 81 PRO A CA 1
ATOM 621 C C . PRO A 1 81 ? 11.735 -2.789 -0.381 1.00 56.38 81 PRO A C 1
ATOM 623 O O . PRO A 1 81 ? 10.910 -1.964 -0.761 1.00 56.38 81 PRO A O 1
ATOM 626 N N . ASN A 1 82 ? 13.030 -2.685 -0.690 1.00 55.25 82 ASN A N 1
ATOM 627 C CA . ASN A 1 82 ? 13.602 -1.816 -1.726 1.00 55.25 82 ASN A CA 1
ATOM 628 C C . ASN A 1 82 ? 13.169 -0.335 -1.684 1.00 55.25 82 ASN A C 1
ATOM 630 O O . ASN A 1 82 ? 12.790 0.233 -2.707 1.00 55.25 82 ASN A O 1
ATOM 634 N N . GLY A 1 83 ? 13.235 0.310 -0.514 1.00 54.97 83 GLY A N 1
ATOM 635 C CA . GLY A 1 83 ? 12.992 1.756 -0.397 1.00 54.97 83 GLY A CA 1
ATOM 636 C C . GLY A 1 83 ? 11.542 2.180 -0.658 1.00 54.97 83 GLY A C 1
ATOM 637 O O . GLY A 1 83 ? 11.264 3.376 -0.799 1.00 54.97 83 GLY A O 1
ATOM 638 N N . LEU A 1 84 ? 10.609 1.220 -0.715 1.00 59.19 84 LEU A N 1
ATOM 639 C CA . LEU A 1 84 ? 9.181 1.503 -0.716 1.00 59.19 84 LEU A CA 1
ATOM 640 C C . LEU A 1 84 ? 8.832 2.267 0.557 1.00 59.19 84 LEU A C 1
ATOM 642 O O . LEU A 1 84 ? 9.189 1.886 1.670 1.00 59.19 84 LEU A O 1
ATOM 646 N N . THR A 1 85 ? 8.158 3.398 0.372 1.00 61.94 85 THR A N 1
ATOM 647 C CA . THR A 1 85 ? 7.715 4.211 1.499 1.00 61.94 85 THR A CA 1
ATOM 648 C C . THR A 1 85 ? 6.526 3.522 2.152 1.00 61.94 85 THR A C 1
ATOM 650 O O . THR A 1 85 ? 5.661 3.019 1.440 1.00 61.94 85 THR A O 1
ATOM 653 N N . PHE A 1 86 ? 6.448 3.559 3.480 1.00 67.69 86 PHE A N 1
ATOM 654 C CA . PHE A 1 86 ? 5.373 2.967 4.284 1.00 67.69 86 PHE A CA 1
ATOM 655 C C . PHE A 1 86 ? 3.953 3.291 3.777 1.00 67.69 86 PHE A C 1
ATOM 657 O O . PHE A 1 86 ? 3.046 2.469 3.802 1.00 67.69 86 PHE A O 1
ATOM 664 N N . HIS A 1 87 ? 3.796 4.463 3.175 1.00 73.69 87 HIS A N 1
ATOM 665 C CA . HIS A 1 87 ? 2.632 4.895 2.408 1.00 73.69 87 HIS A CA 1
ATOM 666 C C . HIS A 1 87 ? 2.095 3.910 1.349 1.00 73.69 87 HIS A C 1
ATOM 668 O O . HIS A 1 87 ? 0.904 3.942 1.054 1.00 73.69 87 HIS A O 1
ATOM 674 N N . ALA A 1 88 ? 2.920 3.020 0.791 1.00 72.81 88 ALA A N 1
ATOM 675 C CA . ALA A 1 88 ? 2.462 1.958 -0.108 1.00 72.81 88 ALA A CA 1
ATOM 676 C C . ALA A 1 88 ? 1.591 0.915 0.615 1.00 72.81 88 ALA A C 1
ATOM 678 O O . ALA A 1 88 ? 0.666 0.370 0.016 1.00 72.81 88 ALA A O 1
ATOM 679 N N . ALA A 1 89 ? 1.832 0.690 1.911 1.00 76.00 89 ALA A N 1
ATOM 680 C CA . ALA A 1 89 ? 1.013 -0.190 2.737 1.00 76.00 89 ALA A CA 1
ATOM 681 C C . ALA A 1 89 ? -0.383 0.394 3.000 1.00 76.00 89 ALA A C 1
ATOM 683 O O . ALA A 1 89 ? -1.309 -0.373 3.250 1.00 76.00 89 ALA A O 1
ATOM 684 N N . ARG A 1 90 ? -0.578 1.719 2.874 1.00 81.75 90 ARG A N 1
ATOM 685 C CA . ARG A 1 90 ? -1.878 2.375 3.111 1.00 81.75 90 ARG A CA 1
ATOM 686 C C . ARG A 1 90 ? -2.995 1.751 2.284 1.00 81.75 90 ARG A C 1
ATOM 688 O O . ARG A 1 90 ? -4.029 1.396 2.828 1.00 81.75 90 ARG A O 1
ATOM 695 N N . THR A 1 91 ? -2.749 1.528 0.996 1.00 81.56 91 THR A N 1
ATOM 696 C CA . THR A 1 91 ? -3.725 0.898 0.097 1.00 81.56 91 THR A CA 1
ATOM 697 C C . THR A 1 91 ? -4.068 -0.533 0.527 1.00 81.56 91 THR A C 1
ATOM 699 O O . THR A 1 91 ? -5.215 -0.962 0.401 1.00 81.56 91 THR A O 1
ATOM 702 N N . ALA A 1 92 ? -3.095 -1.283 1.056 1.00 80.06 92 ALA A N 1
ATOM 703 C CA . ALA A 1 92 ? -3.338 -2.624 1.584 1.00 80.06 92 ALA A CA 1
ATOM 704 C C . ALA A 1 92 ? -4.169 -2.575 2.878 1.00 80.06 92 ALA A C 1
ATOM 706 O O . ALA A 1 92 ? -5.121 -3.343 3.017 1.00 80.06 92 ALA A O 1
ATOM 707 N N . VAL A 1 93 ? -3.856 -1.642 3.783 1.00 82.38 93 VAL A N 1
ATOM 708 C CA . VAL A 1 93 ? -4.601 -1.398 5.028 1.00 82.38 93 VAL A CA 1
ATOM 709 C C . VAL A 1 93 ? -6.048 -1.008 4.728 1.00 82.38 93 VAL A C 1
ATOM 711 O O . VAL A 1 93 ? -6.961 -1.649 5.248 1.00 82.38 93 VAL A O 1
ATOM 714 N N . ASP A 1 94 ? -6.260 -0.031 3.841 1.00 84.00 94 ASP A N 1
ATOM 715 C CA . ASP A 1 94 ? -7.582 0.427 3.392 1.00 84.00 94 ASP A CA 1
ATOM 716 C C . ASP A 1 94 ? -8.428 -0.750 2.912 1.00 84.00 94 ASP A C 1
ATOM 718 O O . ASP A 1 94 ? -9.528 -0.997 3.406 1.00 84.00 94 ASP A O 1
ATOM 722 N N . ARG A 1 95 ? -7.862 -1.560 2.014 1.00 83.25 95 ARG A N 1
ATOM 723 C CA . ARG A 1 95 ? -8.534 -2.736 1.463 1.00 83.25 95 ARG A CA 1
ATOM 724 C C . ARG A 1 95 ? -8.891 -3.770 2.537 1.00 83.25 95 ARG A C 1
ATOM 726 O O . ARG A 1 95 ? -9.944 -4.404 2.450 1.00 83.25 95 ARG A O 1
ATOM 733 N N . ILE A 1 96 ? -8.029 -3.987 3.533 1.00 81.88 96 ILE A N 1
ATOM 734 C CA . ILE A 1 96 ? -8.289 -4.930 4.635 1.00 81.88 96 ILE A CA 1
ATOM 735 C C . ILE A 1 96 ? -9.418 -4.412 5.535 1.00 81.88 96 ILE A C 1
ATOM 737 O O . ILE A 1 96 ? -10.316 -5.183 5.892 1.00 81.88 96 ILE A O 1
ATOM 741 N N . LEU A 1 97 ? -9.402 -3.120 5.869 1.00 81.38 97 LEU A N 1
ATOM 742 C CA . LEU A 1 97 ? -10.432 -2.478 6.688 1.00 81.38 97 LEU A CA 1
ATOM 743 C C . LEU A 1 97 ? -11.788 -2.456 5.973 1.00 81.38 97 LEU A C 1
ATOM 745 O O . LEU A 1 97 ? -12.807 -2.805 6.571 1.00 81.38 97 LEU A O 1
ATOM 749 N N . GLU A 1 98 ? -11.815 -2.143 4.676 1.00 82.56 98 GLU A N 1
ATOM 750 C CA . GLU A 1 98 ? -13.029 -2.206 3.857 1.00 82.56 98 GLU A CA 1
ATOM 751 C C . GLU A 1 98 ? -13.601 -3.622 3.778 1.00 82.56 98 GLU A C 1
ATOM 753 O O . GLU A 1 98 ? -14.809 -3.807 3.940 1.00 82.56 98 GLU A O 1
ATOM 758 N N . LYS A 1 99 ? -12.746 -4.635 3.589 1.00 80.81 99 LYS A N 1
ATOM 759 C CA . LYS A 1 99 ? -13.172 -6.040 3.560 1.00 80.81 99 LYS A CA 1
ATOM 760 C C . LYS A 1 99 ? -13.786 -6.483 4.892 1.00 80.81 99 LYS A C 1
ATOM 762 O O . LYS A 1 99 ? 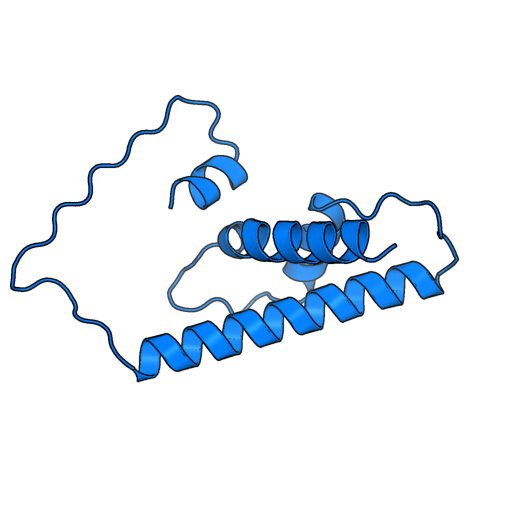-14.780 -7.211 4.884 1.00 80.81 99 LYS A O 1
ATOM 767 N N . ARG A 1 100 ? -13.236 -6.035 6.031 1.00 70.69 100 ARG A N 1
ATOM 768 C CA . ARG A 1 100 ? -13.845 -6.267 7.355 1.00 70.69 100 ARG A CA 1
ATOM 769 C C . ARG A 1 100 ? -15.190 -5.551 7.482 1.00 70.69 100 ARG A C 1
ATOM 771 O O . ARG A 1 100 ? -16.149 -6.175 7.918 1.00 70.69 100 ARG A O 1
ATOM 778 N N . ARG A 1 101 ? -15.284 -4.289 7.050 1.00 71.44 101 ARG A N 1
ATOM 779 C CA . ARG A 1 101 ? -16.528 -3.497 7.090 1.00 71.44 101 ARG A CA 1
ATOM 780 C C . ARG A 1 101 ? -17.656 -4.103 6.249 1.00 71.44 101 ARG A C 1
ATOM 782 O O . ARG A 1 101 ? -18.811 -3.929 6.601 1.00 71.44 101 ARG A O 1
ATOM 789 N N . GLN A 1 102 ? -17.330 -4.793 5.154 1.00 63.72 102 GLN A N 1
ATOM 790 C CA . GLN A 1 102 ? -18.303 -5.494 4.302 1.00 63.72 102 GLN A CA 1
ATOM 791 C C . GLN A 1 102 ? -18.690 -6.895 4.810 1.00 63.72 102 GLN A C 1
ATOM 793 O O . GLN A 1 102 ? -19.634 -7.478 4.286 1.00 63.72 102 GLN A O 1
ATOM 798 N N . SER A 1 103 ? -17.957 -7.459 5.779 1.00 57.78 103 SER A N 1
ATOM 799 C CA . SER A 1 103 ? -18.230 -8.795 6.343 1.00 57.78 103 SER A CA 1
ATOM 800 C C . SER A 1 103 ? -19.091 -8.757 7.617 1.00 57.78 103 SER A C 1
ATOM 802 O O . SER A 1 103 ? -19.273 -9.798 8.248 1.00 57.78 103 SER A O 1
ATOM 804 N N . ILE A 1 104 ? -19.590 -7.575 7.994 1.00 46.44 104 ILE A N 1
ATOM 805 C CA . ILE A 1 104 ? -20.559 -7.327 9.076 1.00 46.44 104 ILE A CA 1
ATOM 806 C C . ILE A 1 104 ? -21.881 -6.928 8.423 1.00 46.44 104 ILE A C 1
ATOM 808 O O . ILE A 1 104 ? -22.928 -7.447 8.865 1.00 46.44 104 ILE A O 1
#

InterPro domains:
  IPR012911 Protein serine/threonine phosphatase 2C, C-terminal [PF07830] (15-97)
  IPR036580 Phosphatase 2C, C-terminal domain superfamily [G3DSA:1.10.10.430] (26-101)

pLDDT: mean 77.02, std 12.21, range [44.88, 94.31]

Foldseek 3Di:
DVQLCVLVPDPDDDDDDDDDDPPRDDDDVVVVVLVVVLLVVLLVLLVVVVVVVVVVPPPPPPPDLVNSLVVCCVVPVDRDPDPDDSSVCSVSSVVSSVVVVVVD

=== Feature glossary ===
Each block in this record encodes a different view of the same protein. In brief:

Predicted aligned error. PAE(i, j) answers: if I align the predicted and true structures on residue i, how far off (in Å) do I expect residue j to be? A block-diagonal PAE matrix with low values on the blocks and high values off-diagonal is the signature of a multi-domain protein with confidently predicted domains but uncertain inter-domain orientation.

Contact-map, Ramachandran, and PAE plots. Plot images: a contact map (which residues are close in 3D, as an N×N binary image), a Ramachandran scatter (backbone torsion angles, revealing secondary-structure composition at a glance), and — for AlphaFold structures — a PAE heatmap (pairwise prediction confidence).

Backbone torsions (φ/ψ). φ (phi) and ψ (psi) are the two rotatable backbone dihedrals per residue: φ is the C(i-1)–N–Cα–C torsion, ψ is the N–Cα–C–N(i+1) torsion, both in degrees on (−180°, 180°]. α-helical residues cluster near (−60°, −45°); β-strand residues near (−120°, +130°). A Ramachandran plot is simply a scatter of (φ, ψ) for every residue.

Foldseek 3Di. A 3Di character summarizes, for each residue, the relative orientation of the Cα frame of its nearest spatial neighbor. Because it encodes fold topology rather than chemistry, 3Di alignments detect remote structural similarity that sequence alignment misses.

Radius of gyration, Cα contacts, bounding box. Three whole-structure scalars: the radius of gyration (RMS distance of Cα from centroid, in Å), the count of Cα–Cα contacts (pairs closer than 8 Å and separated by more than four residues in sequence — i.e. tertiary, not local, contacts), and the bounding-box dimensions. Together they distinguish compact globular folds from extended fibres or disordered chains.

Sequence. Sequence gives the chain of amino acids in standard one-letter code (A=alanine, C=cysteine, …, Y=tyrosine), read N→C. It is the only feature that is directly encoded by the gene; all structural features are derived from the folded form of this sequence.

mmCIF coordinates. Atomic coordinates in PDBx/mmCIF format — the same representation the Protein Data Bank distributes. Each line of the _atom_site loop places one backbone atom in Cartesian space (units: ångströms, origin: arbitrary).

Secondary structure (3-state, P-SEA). Three-state secondary structure (P-SEA) collapses the eight DSSP classes into helix (a), strand (b), and coil (c). P-SEA assigns these from Cα geometry alone — distances and angles — without requiring backbone oxygens, so it works on any Cα trace.

InterPro / GO / CATH / organism. Functional annotations link the protein to curated databases. InterPro entries identify conserved domains and families by matching the sequence against member-database signatures (Pfam, PROSITE, CDD, …). Gene Ontology (GO) terms describe molecular function, biological process, and cellular component in a controlled vocabulary. CATH places the structure in a hierarchical fold classification (Class/Architecture/Topology/Homologous-superfamily). The organism is the source species.

B-factor. B-factor (Debye–Waller factor) reflects atomic displacement in the crystal lattice. It is an experimental observable (units Å²), not a prediction; low values mean the atom is pinned down, high values mean it moves or is heterogeneous across the crystal.

Rendered structure images. Structure images are PyMOL renders from six orthogonal camera directions. Cartoon representation draws helices as coils and strands as arrows; sticks shows the backbone as bonds; surface shows the solvent-excluded envelope. Rainbow coloring maps sequence position to hue (blue→red, N→C); chain coloring assigns a distinct color per polypeptide.

Solvent-accessible surface area. Solvent-accessible surface area (SASA) is the area in Å² traced out by the centre of a 1.4 Å probe sphere (a water molecule) rolled over the protein's van der Waals surface (Shrake–Rupley / Lee–Richards construction). Buried residues have near-zero SASA; fully exposed residues can exceed 200 Å². The total SASA scales roughly with the number of surface residues.

Secondary structure (8-state, DSSP). The SS8 string is DSSP's per-residue secondary-structure call. α-helix (H) means an i→i+4 H-bond ladder; β-strand (E) means the residue participates in a β-sheet; 3₁₀ (G) and π (I) are tighter and wider helices; T/S are turns/bends; '-' is loop.

pLDDT. For AlphaFold models, the B-factor field carries pLDDT — the model's own estimate of local accuracy on a 0–100 scale. Regions with pLDDT<50 should be treated as essentially unmodeled; they often correspond to intrinsically disordered segments.

Nearest PDB structures. Nearest PDB neighbors are the top structural matches found by Foldseek when searching this structure against the entire Protein Data Bank. Each hit reports a TM-score (0 to 1; >0.5 almost always implies the same fold) and an E-value. These are *structural* homologs — they may share no detectable sequence similarity.